Protein AF-A0A6S6U0V6-F1 (afdb_monomer_lite)

Secondary structure (DSSP, 8-state):
-------------S-----S----TT----EEE--S---TT-EEEPPHHHHIIIIIIS---TT-EEEEE-SSS-EEEEEEEEE-SS-EEEEEEEEE------S-----------HHHHHHHHHHHHH-

Foldseek 3Di:
DDDDDDDDDDDDDPDDDPDDDDDDDDDDAAEDEDQDDDDAQDKDKDPPVRLCCQCVPVNDDFQGWHWYDNPPAWIFIWTWHDDDPRITMIHTHDTGRDDPDDPDDDDDDDDDDDPVVVVVVVVVVVVD

Structure (mmCIF, N/CA/C/O backbone):
data_AF-A0A6S6U0V6-F1
#
_entry.id   AF-A0A6S6U0V6-F1
#
loop_
_atom_site.group_PDB
_atom_site.id
_atom_site.type_symbol
_atom_site.label_atom_id
_atom_site.label_alt_id
_atom_site.label_comp_id
_atom_site.label_asym_id
_atom_site.label_entity_id
_atom_site.label_seq_id
_atom_site.pdbx_PDB_ins_code
_atom_site.Cartn_x
_atom_site.Cartn_y
_atom_site.Cartn_z
_atom_site.occupancy
_atom_site.B_iso_or_equiv
_atom_site.auth_seq_id
_atom_site.auth_comp_id
_atom_site.auth_asym_id
_atom_site.auth_atom_id
_atom_site.pdbx_PDB_model_num
ATOM 1 N N . MET A 1 1 ? -10.621 -37.163 -8.211 1.00 34.34 1 MET A N 1
ATOM 2 C CA . MET A 1 1 ? -10.630 -36.562 -9.563 1.00 34.34 1 MET A CA 1
ATOM 3 C C . MET A 1 1 ? -11.735 -35.518 -9.583 1.00 34.34 1 MET A C 1
ATOM 5 O O . MET A 1 1 ? -12.793 -35.793 -9.034 1.00 34.34 1 MET A O 1
ATOM 9 N N . LEU A 1 2 ? -11.398 -34.311 -10.035 1.00 35.69 2 LEU A N 1
ATOM 10 C CA . LEU A 1 2 ? -11.918 -33.009 -9.602 1.00 35.69 2 LEU A CA 1
ATOM 11 C C . LEU A 1 2 ? -13.430 -32.887 -9.351 1.00 35.69 2 LEU A C 1
ATOM 13 O O . LEU A 1 2 ? -14.273 -33.336 -10.125 1.00 35.69 2 LEU A O 1
ATOM 17 N N . CYS A 1 3 ? -13.719 -32.216 -8.236 1.00 25.80 3 CYS A N 1
ATOM 18 C CA . CYS A 1 3 ? -15.042 -31.906 -7.733 1.00 25.80 3 CYS A CA 1
ATOM 19 C C . CYS A 1 3 ? -15.794 -30.932 -8.654 1.00 25.80 3 CYS A C 1
ATOM 21 O O . CYS A 1 3 ? -15.224 -30.039 -9.274 1.00 25.80 3 CYS A O 1
ATOM 23 N N . LYS A 1 4 ? -17.102 -31.167 -8.698 1.00 30.78 4 LYS A N 1
ATOM 24 C CA . LYS A 1 4 ? -18.164 -30.527 -9.471 1.00 30.78 4 LYS A CA 1
ATOM 25 C C . LYS A 1 4 ? -18.341 -29.024 -9.195 1.00 30.78 4 LYS A C 1
ATOM 27 O O . LYS A 1 4 ? -18.056 -28.554 -8.102 1.00 30.78 4 LYS A O 1
ATOM 32 N N . LYS A 1 5 ? -19.085 -28.404 -10.127 1.00 30.91 5 LYS A N 1
ATOM 33 C CA . LYS A 1 5 ? -19.944 -27.204 -9.997 1.00 30.91 5 LYS A CA 1
ATOM 34 C C . LYS A 1 5 ? -19.242 -25.844 -10.045 1.00 30.91 5 LYS A C 1
ATOM 36 O O . LYS A 1 5 ? -18.952 -25.241 -9.023 1.00 30.91 5 LYS A O 1
ATOM 41 N N . VAL A 1 6 ? -19.174 -25.293 -11.256 1.00 36.88 6 VAL A N 1
ATOM 42 C CA . VAL A 1 6 ? -19.206 -23.843 -11.484 1.00 36.88 6 VAL A CA 1
ATOM 43 C C . VAL A 1 6 ? -20.541 -23.535 -12.153 1.00 36.88 6 VAL A C 1
ATOM 45 O O . VAL A 1 6 ? -20.685 -23.661 -13.363 1.00 36.88 6 VAL A O 1
ATOM 48 N N . LEU A 1 7 ? -21.554 -23.243 -11.341 1.00 33.34 7 LEU A N 1
ATOM 49 C CA . LEU A 1 7 ? -22.776 -22.567 -11.769 1.00 33.34 7 LEU A CA 1
ATOM 50 C C . LEU A 1 7 ? -23.501 -22.034 -10.534 1.00 33.34 7 LEU A C 1
ATOM 52 O O . LEU A 1 7 ? -23.732 -22.777 -9.580 1.00 33.34 7 LEU A O 1
ATOM 56 N N . ASN A 1 8 ? -23.925 -20.781 -10.675 1.00 25.52 8 ASN A N 1
ATOM 57 C CA . ASN A 1 8 ? -24.887 -20.016 -9.890 1.00 25.52 8 ASN A CA 1
ATOM 58 C C . ASN A 1 8 ? -24.411 -19.143 -8.718 1.00 25.52 8 ASN A C 1
ATOM 60 O O . ASN A 1 8 ? -24.011 -19.630 -7.669 1.00 25.52 8 ASN A O 1
ATOM 64 N N . LEU A 1 9 ? -24.685 -17.847 -8.940 1.00 30.92 9 LEU A N 1
ATOM 65 C CA . LEU A 1 9 ? -25.315 -16.890 -8.027 1.00 30.92 9 LEU A CA 1
ATOM 66 C C . LEU A 1 9 ? -24.524 -16.561 -6.758 1.00 30.92 9 LEU A C 1
ATOM 68 O O . LEU A 1 9 ? -24.464 -17.350 -5.827 1.00 30.92 9 LEU A O 1
ATOM 72 N N . HIS A 1 10 ? -24.031 -15.328 -6.663 1.00 30.45 10 HIS A N 1
ATOM 73 C CA . HIS A 1 10 ? -24.704 -14.328 -5.834 1.00 30.45 10 HIS A CA 1
ATOM 74 C C . HIS A 1 10 ? -23.980 -12.985 -5.930 1.00 30.45 10 HIS A C 1
ATOM 76 O O . HIS A 1 10 ? -22.854 -12.804 -5.476 1.00 30.45 10 HIS A O 1
ATOM 82 N N . SER A 1 11 ? -24.697 -12.020 -6.489 1.00 35.59 11 SER A N 1
ATOM 83 C CA . SER A 1 11 ? -24.652 -10.644 -6.035 1.00 35.59 11 SER A CA 1
ATOM 84 C C . SER A 1 11 ? -24.564 -10.570 -4.502 1.00 35.59 11 SER A C 1
ATOM 86 O O . SER A 1 11 ? -25.331 -11.227 -3.801 1.00 35.59 11 SER A O 1
ATOM 88 N N . ASN A 1 12 ? -23.699 -9.664 -4.038 1.00 39.34 12 ASN A N 1
ATOM 89 C CA . ASN A 1 12 ? -23.827 -8.913 -2.790 1.00 39.34 12 ASN A CA 1
ATOM 90 C C . ASN A 1 12 ? -23.465 -9.622 -1.464 1.00 39.34 12 ASN A C 1
ATOM 92 O O . ASN A 1 12 ? -24.232 -10.430 -0.950 1.00 39.34 12 ASN A O 1
ATOM 96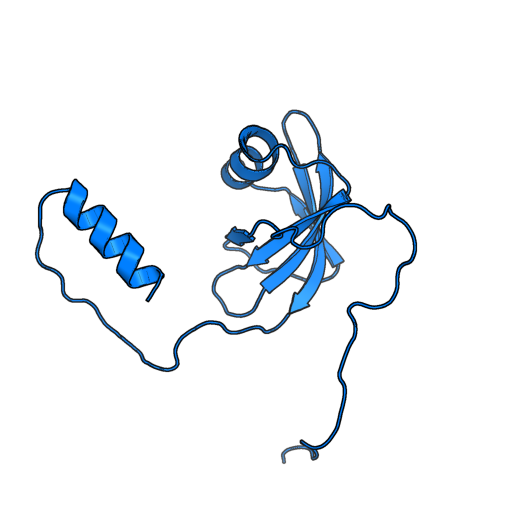 N N . LYS A 1 13 ? -22.352 -9.189 -0.846 1.00 35.25 13 LYS A N 1
ATOM 97 C CA . LYS A 1 13 ? -22.126 -9.238 0.616 1.00 35.25 13 LYS A CA 1
ATOM 98 C C . LYS A 1 13 ? -21.355 -8.013 1.139 1.00 35.25 13 LYS A C 1
ATOM 100 O O . LYS A 1 13 ? -20.498 -8.140 2.003 1.00 35.25 13 LYS A O 1
ATOM 105 N N . TYR A 1 14 ? -21.692 -6.816 0.647 1.00 41.72 14 TYR A N 1
ATOM 106 C CA . TYR A 1 14 ? -21.373 -5.554 1.346 1.00 41.72 14 TYR A CA 1
ATOM 107 C C . TYR A 1 14 ? -22.596 -5.024 2.117 1.00 41.72 14 TYR A C 1
ATOM 109 O O . TYR A 1 14 ? -22.800 -3.829 2.293 1.00 41.72 14 TYR A O 1
ATOM 117 N N . THR A 1 15 ? -23.462 -5.942 2.540 1.00 38.00 15 THR A N 1
ATOM 118 C CA . THR A 1 15 ? -24.633 -5.685 3.379 1.00 38.00 15 THR A CA 1
ATOM 119 C C . THR A 1 15 ? -24.587 -6.704 4.500 1.00 38.00 15 THR A C 1
ATOM 121 O O . THR A 1 15 ? -24.983 -7.847 4.309 1.00 38.00 15 THR A O 1
ATOM 124 N N . ASP A 1 16 ? -23.971 -6.327 5.617 1.00 36.34 16 ASP A N 1
ATOM 125 C CA . ASP A 1 16 ? -24.694 -6.172 6.882 1.00 36.34 16 ASP A CA 1
ATOM 126 C C . ASP A 1 16 ? -23.730 -5.698 7.984 1.00 36.34 16 ASP A C 1
ATOM 128 O O . ASP A 1 16 ? -22.872 -6.452 8.445 1.00 36.34 16 ASP A O 1
ATOM 132 N N . LYS A 1 17 ? -23.847 -4.418 8.355 1.00 40.00 17 LYS A N 1
ATOM 133 C CA . LYS A 1 17 ? -23.561 -3.872 9.692 1.00 40.00 17 LYS A CA 1
ATOM 134 C C . LYS A 1 17 ? -24.008 -2.415 9.718 1.00 40.00 17 LYS A C 1
ATOM 136 O O . LYS A 1 17 ? -23.254 -1.469 9.514 1.00 40.00 17 LYS A O 1
ATOM 141 N N . SER A 1 18 ? -25.302 -2.260 9.953 1.00 38.09 18 SER A N 1
ATOM 142 C CA . SER A 1 18 ? -25.921 -1.045 10.457 1.00 38.09 18 SER A CA 1
ATOM 143 C C . SER A 1 18 ? -25.266 -0.627 11.779 1.00 38.09 18 SER A C 1
ATOM 145 O O . SER A 1 18 ? -25.646 -1.145 12.820 1.00 38.09 18 SER A O 1
ATOM 147 N N . PHE A 1 19 ? -24.263 0.250 11.730 1.00 39.97 19 PHE A N 1
ATOM 148 C CA . PHE A 1 19 ? -23.952 1.297 12.716 1.00 39.97 19 PHE A CA 1
ATOM 149 C C . PHE A 1 19 ? -22.689 2.022 12.235 1.00 39.97 19 PHE A C 1
ATOM 151 O O . PHE A 1 19 ? -21.602 1.476 12.368 1.00 39.97 19 PHE A O 1
ATOM 158 N N . MET A 1 20 ? -22.856 3.213 11.648 1.00 37.56 20 MET A N 1
ATOM 159 C CA . MET A 1 20 ? -21.921 4.356 11.601 1.00 37.56 20 MET A CA 1
ATOM 160 C C . MET A 1 20 ? -22.295 5.231 10.396 1.00 37.56 20 MET A C 1
ATOM 162 O O . MET A 1 20 ? -21.917 4.967 9.264 1.00 37.56 20 MET A O 1
ATOM 166 N N . THR A 1 21 ? -23.126 6.227 10.703 1.00 36.03 21 THR A N 1
ATOM 167 C CA . THR A 1 21 ? -23.287 7.544 10.064 1.00 36.03 21 THR A CA 1
ATOM 168 C C . THR A 1 21 ? -23.221 7.649 8.538 1.00 36.03 21 THR A C 1
ATOM 170 O O . THR A 1 21 ? -22.184 7.499 7.901 1.00 36.03 21 THR A O 1
ATOM 173 N N . CYS A 1 22 ? -24.360 8.046 7.977 1.00 30.38 22 CYS A N 1
ATOM 174 C CA . CYS A 1 22 ? -24.514 8.563 6.629 1.00 30.38 22 CYS A CA 1
ATOM 175 C C . CYS A 1 22 ? -23.657 9.827 6.438 1.00 30.38 22 CYS A C 1
ATOM 177 O O . CYS A 1 22 ? -24.095 10.900 6.826 1.00 30.38 22 CYS A O 1
ATOM 179 N N . ASP A 1 23 ? -22.463 9.695 5.862 1.00 43.09 23 ASP A N 1
ATOM 180 C CA . ASP A 1 23 ? -21.770 10.749 5.109 1.00 43.09 23 ASP A CA 1
ATOM 181 C C . ASP A 1 23 ? -20.647 10.117 4.258 1.00 43.09 23 ASP A C 1
ATOM 183 O O . ASP A 1 23 ? -19.789 9.407 4.777 1.00 43.09 23 ASP A O 1
ATOM 187 N N . ASN A 1 24 ? -20.645 10.420 2.952 1.00 37.81 24 ASN A N 1
ATOM 188 C CA . ASN A 1 24 ? -19.664 10.070 1.901 1.00 37.81 24 ASN A CA 1
ATOM 189 C C . ASN A 1 24 ? -19.830 8.744 1.129 1.00 37.81 24 ASN A C 1
ATOM 191 O O . ASN A 1 24 ? -19.129 7.754 1.347 1.00 37.81 24 ASN A O 1
ATOM 195 N N . LEU A 1 25 ? -20.633 8.795 0.057 1.00 42.31 25 LEU A N 1
ATOM 196 C CA . LEU A 1 25 ? -20.351 8.012 -1.151 1.00 42.31 25 LEU A CA 1
ATOM 197 C C . LEU A 1 25 ? -18.916 8.332 -1.633 1.00 42.31 25 LEU A C 1
ATOM 199 O O . LEU A 1 25 ? -18.563 9.500 -1.762 1.00 42.31 25 LEU A O 1
ATOM 203 N N . THR A 1 26 ? -18.129 7.293 -1.946 1.00 44.53 26 THR A N 1
ATOM 204 C CA . THR A 1 26 ? -16.726 7.287 -2.446 1.00 44.53 26 THR A CA 1
ATOM 205 C C . THR A 1 26 ? -15.576 7.465 -1.437 1.00 44.53 26 THR A C 1
ATOM 207 O O . THR A 1 26 ? -14.579 8.118 -1.734 1.00 44.53 26 THR A O 1
ATOM 210 N N . MET A 1 27 ? -15.607 6.797 -0.276 1.00 51.69 27 MET A N 1
ATOM 211 C CA . MET A 1 27 ? -14.359 6.592 0.481 1.00 51.69 27 MET A CA 1
ATOM 212 C C . MET A 1 27 ? -13.457 5.556 -0.212 1.00 51.69 27 MET A C 1
ATOM 214 O O . MET A 1 27 ? -13.723 4.355 -0.198 1.00 51.69 27 MET A O 1
ATOM 218 N N . ARG A 1 28 ? -12.371 6.030 -0.832 1.00 79.56 28 ARG A N 1
ATOM 219 C CA . ARG A 1 28 ? -11.281 5.185 -1.338 1.00 79.56 28 ARG A CA 1
ATOM 220 C C . ARG A 1 28 ? -10.480 4.656 -0.149 1.00 79.56 28 ARG A C 1
ATOM 222 O O . ARG A 1 28 ? -9.737 5.412 0.470 1.00 79.56 28 ARG A O 1
ATOM 229 N N . ILE A 1 29 ? -10.625 3.366 0.150 1.00 89.00 29 ILE A N 1
ATOM 230 C CA . ILE A 1 29 ? -9.868 2.701 1.217 1.00 89.00 29 ILE A CA 1
ATOM 231 C C . ILE A 1 29 ? -8.365 2.729 0.855 1.00 89.00 29 ILE A C 1
ATOM 233 O O . ILE A 1 29 ? -8.006 2.286 -0.245 1.00 89.00 29 ILE A O 1
ATOM 237 N N . PRO A 1 30 ? -7.479 3.259 1.723 1.00 90.94 30 PRO A N 1
ATOM 238 C CA . PRO A 1 30 ? -6.040 3.293 1.472 1.00 90.94 30 PRO A CA 1
ATOM 239 C C . PRO A 1 30 ? -5.446 1.888 1.334 1.00 90.94 30 PRO A C 1
ATOM 241 O O . PRO A 1 30 ? -5.843 0.964 2.043 1.00 90.94 30 PRO A O 1
ATOM 244 N N . ARG A 1 31 ? -4.479 1.732 0.424 1.00 91.12 31 ARG A N 1
ATOM 245 C CA . ARG A 1 31 ? -3.816 0.454 0.128 1.00 91.12 31 ARG A CA 1
ATOM 246 C C . ARG A 1 31 ? -2.353 0.522 0.544 1.00 91.12 31 ARG A C 1
ATOM 248 O O . ARG A 1 31 ? -1.660 1.460 0.156 1.00 91.12 31 ARG A O 1
ATOM 255 N N . PHE A 1 32 ? -1.880 -0.487 1.263 1.00 91.81 32 PHE A N 1
ATOM 256 C CA . PHE A 1 32 ? -0.501 -0.582 1.728 1.00 91.81 32 PHE A CA 1
ATOM 257 C C . PHE A 1 32 ? 0.122 -1.912 1.322 1.00 91.81 32 PHE A C 1
ATOM 259 O O . PHE A 1 32 ? -0.488 -2.971 1.460 1.00 91.81 32 PHE A O 1
ATOM 266 N N . TYR A 1 33 ? 1.360 -1.840 0.847 1.00 89.88 33 TYR A N 1
ATOM 267 C CA . TYR A 1 33 ? 2.169 -3.014 0.563 1.00 89.88 33 TYR A CA 1
ATOM 268 C C . TYR A 1 33 ? 2.889 -3.479 1.830 1.00 89.88 33 TYR A C 1
ATOM 270 O O . TYR A 1 33 ? 3.493 -2.662 2.529 1.00 89.88 33 TYR A O 1
ATOM 278 N N . LEU A 1 34 ? 2.849 -4.780 2.111 1.00 89.88 34 LEU A N 1
ATOM 279 C CA . LEU A 1 34 ? 3.535 -5.392 3.241 1.00 89.88 34 LEU A CA 1
ATOM 280 C C . LEU A 1 34 ? 4.044 -6.785 2.865 1.00 89.88 34 LEU A C 1
ATOM 282 O O . LEU A 1 34 ? 3.263 -7.720 2.722 1.00 89.88 34 LEU A O 1
ATOM 286 N N . ALA A 1 35 ? 5.364 -6.916 2.728 1.00 86.81 35 ALA A N 1
ATOM 287 C CA . ALA A 1 35 ? 6.044 -8.138 2.295 1.00 86.81 35 ALA A CA 1
ATOM 288 C C . ALA A 1 35 ? 6.125 -9.200 3.411 1.00 86.81 35 ALA A C 1
ATOM 290 O O . ALA A 1 35 ? 7.210 -9.566 3.860 1.00 86.81 35 ALA A O 1
ATOM 291 N N . GLN A 1 36 ? 4.976 -9.657 3.907 1.00 84.69 36 GLN A N 1
ATOM 292 C CA . GLN A 1 36 ? 4.884 -10.732 4.893 1.00 84.69 36 GLN A CA 1
ATOM 293 C C . GLN A 1 36 ? 3.615 -11.568 4.672 1.00 84.69 36 GLN A C 1
ATOM 295 O O . GLN A 1 36 ? 2.650 -11.056 4.100 1.00 84.69 36 GLN A O 1
ATOM 300 N N . PRO A 1 37 ? 3.571 -12.824 5.150 1.00 83.25 37 PRO A N 1
ATOM 301 C CA . PRO A 1 37 ? 2.360 -13.634 5.089 1.00 83.25 37 PRO A CA 1
ATOM 302 C C . PRO A 1 37 ? 1.201 -12.958 5.831 1.00 83.25 37 PRO A C 1
ATOM 304 O O . PRO A 1 37 ? 1.353 -12.545 6.983 1.00 83.25 37 PRO A O 1
ATOM 307 N N . LEU A 1 38 ? 0.048 -12.854 5.170 1.00 84.75 38 LEU A N 1
ATOM 308 C CA . LEU A 1 38 ? -1.163 -12.253 5.723 1.00 84.75 38 LEU A CA 1
ATOM 309 C C . LEU A 1 38 ? -2.174 -13.359 6.031 1.00 84.75 38 LEU A C 1
ATOM 311 O O . LEU A 1 38 ? -2.622 -14.064 5.129 1.00 84.75 38 LEU A O 1
ATOM 315 N N . LEU A 1 39 ? -2.542 -13.513 7.303 1.00 85.12 39 LEU A N 1
ATOM 316 C CA . LEU A 1 39 ? -3.542 -14.490 7.737 1.00 85.12 39 LEU A CA 1
ATOM 317 C C . LEU A 1 39 ? -4.791 -13.788 8.271 1.00 85.12 39 LEU A C 1
ATOM 319 O O . LEU A 1 39 ? -4.710 -12.813 9.015 1.00 85.12 39 LEU A O 1
ATOM 323 N N . VAL A 1 40 ? -5.970 -14.303 7.921 1.00 87.44 40 VAL A N 1
ATOM 324 C CA . VAL A 1 40 ? -7.241 -13.784 8.449 1.00 87.44 40 VAL A CA 1
ATOM 325 C C . VAL A 1 40 ? -7.298 -13.989 9.966 1.00 87.44 40 VAL A C 1
ATOM 327 O O . VAL A 1 40 ? -6.894 -15.039 10.464 1.00 87.44 40 VAL A O 1
ATOM 330 N N . ASN A 1 41 ? -7.818 -12.997 10.696 1.00 87.50 41 ASN A N 1
ATOM 331 C CA . ASN A 1 41 ? -7.832 -12.908 12.164 1.00 87.50 41 ASN A CA 1
ATOM 332 C C . ASN A 1 41 ? -6.458 -12.707 12.823 1.00 87.50 41 ASN A C 1
ATOM 334 O O . ASN A 1 41 ? -6.331 -12.845 14.039 1.00 87.50 41 ASN A O 1
ATOM 338 N N . GLN A 1 42 ? -5.427 -12.364 12.053 1.00 90.12 42 GLN A N 1
ATOM 339 C CA . GLN A 1 42 ? -4.135 -11.969 12.602 1.00 90.12 42 GLN A CA 1
ATOM 340 C C . GLN A 1 42 ? -4.116 -10.470 12.921 1.00 90.12 42 GLN A C 1
ATOM 342 O O . GLN A 1 42 ? -4.596 -9.649 12.136 1.00 90.12 42 GLN A O 1
ATOM 347 N N . THR A 1 43 ? -3.499 -10.107 14.046 1.00 90.44 43 THR A N 1
ATOM 348 C CA . THR A 1 43 ? -3.107 -8.723 14.341 1.00 90.44 43 THR A CA 1
ATOM 349 C C . THR A 1 43 ? -1.643 -8.521 13.969 1.00 90.44 43 THR A C 1
ATOM 351 O O . THR A 1 43 ? -0.782 -9.323 14.330 1.00 90.44 43 THR A O 1
ATOM 354 N N . LEU A 1 44 ? -1.365 -7.444 13.244 1.00 90.75 44 LEU A N 1
ATOM 355 C CA . LEU A 1 44 ? -0.047 -7.096 12.731 1.00 90.75 44 LEU A CA 1
ATOM 356 C C . LEU A 1 44 ? 0.345 -5.707 13.222 1.00 90.75 44 LEU A C 1
ATOM 358 O O . LEU A 1 44 ? -0.420 -4.757 13.057 1.00 90.75 44 LEU A O 1
ATOM 362 N N . GLU A 1 45 ? 1.546 -5.574 13.781 1.00 91.94 45 GLU A N 1
ATOM 363 C CA . GLU A 1 45 ? 2.139 -4.258 14.031 1.00 91.94 45 GLU A CA 1
ATOM 364 C C . GLU A 1 45 ? 2.595 -3.659 12.693 1.00 91.94 45 GLU A C 1
ATOM 366 O O . GLU A 1 45 ? 3.283 -4.316 11.908 1.00 91.94 45 GLU A O 1
ATOM 371 N N . LEU A 1 46 ? 2.202 -2.414 12.414 1.00 90.06 46 LEU A N 1
ATOM 372 C CA . LEU A 1 46 ? 2.613 -1.714 11.202 1.00 90.06 46 LEU A CA 1
ATOM 373 C C . LEU A 1 46 ? 4.110 -1.375 11.279 1.00 90.06 46 LEU A C 1
ATOM 375 O O . LEU A 1 46 ? 4.525 -0.690 12.220 1.00 90.06 46 LEU A O 1
ATOM 379 N N . PRO A 1 47 ? 4.926 -1.768 10.281 1.00 91.25 47 PRO A N 1
ATOM 380 C CA . PRO A 1 47 ? 6.311 -1.325 10.195 1.00 91.25 47 PRO A CA 1
ATOM 381 C C . PRO A 1 47 ? 6.409 0.199 10.121 1.00 91.25 47 PRO A C 1
ATOM 383 O O . PRO A 1 47 ? 5.477 0.873 9.680 1.00 91.25 47 PRO A O 1
ATOM 386 N N . THR A 1 48 ? 7.574 0.743 10.471 1.00 88.75 48 THR A N 1
ATOM 387 C CA . THR A 1 48 ? 7.824 2.192 10.544 1.00 88.75 48 THR A CA 1
ATOM 388 C C . THR A 1 48 ? 7.350 2.963 9.307 1.00 88.75 48 THR A C 1
ATOM 390 O O . THR A 1 48 ? 6.739 4.020 9.447 1.00 88.75 48 THR A O 1
ATOM 393 N N . GLU A 1 49 ? 7.588 2.439 8.103 1.00 87.88 49 GLU A N 1
ATOM 394 C CA . GLU A 1 49 ? 7.188 3.105 6.856 1.00 87.88 49 GLU A CA 1
ATOM 395 C C . GLU A 1 49 ? 5.662 3.144 6.675 1.00 87.88 49 GLU A C 1
ATOM 397 O O . GLU A 1 49 ? 5.102 4.197 6.358 1.00 87.88 49 GLU A O 1
ATOM 402 N N . LEU A 1 50 ? 4.961 2.041 6.969 1.00 89.44 50 LEU A N 1
ATOM 403 C CA . LEU A 1 50 ? 3.495 2.001 6.928 1.00 89.44 50 LEU A CA 1
ATOM 404 C C . LEU A 1 50 ? 2.893 2.884 8.022 1.00 89.44 50 LEU A C 1
ATOM 406 O O . LEU A 1 50 ? 1.927 3.595 7.763 1.00 89.44 50 LEU A O 1
ATOM 410 N N . PHE A 1 51 ? 3.482 2.895 9.220 1.00 90.31 51 PHE A N 1
ATOM 411 C CA . PHE A 1 51 ? 3.052 3.764 10.314 1.00 90.31 51 PHE A CA 1
ATOM 412 C C . PHE A 1 51 ? 3.132 5.246 9.923 1.00 90.31 51 PHE A C 1
A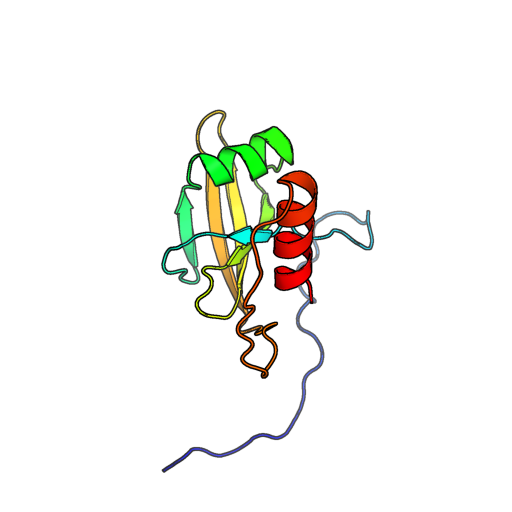TOM 414 O O . PHE A 1 51 ? 2.175 5.993 10.131 1.00 90.31 51 PHE A O 1
ATOM 421 N N . ARG A 1 52 ? 4.245 5.683 9.319 1.00 89.88 52 ARG A N 1
ATOM 422 C CA . ARG A 1 52 ? 4.395 7.064 8.834 1.00 89.88 52 ARG A CA 1
ATOM 423 C C . ARG A 1 52 ? 3.321 7.404 7.802 1.00 89.88 52 ARG A C 1
ATOM 425 O O . ARG A 1 52 ? 2.646 8.422 7.941 1.00 89.88 52 ARG A O 1
ATOM 432 N N . HIS A 1 53 ? 3.125 6.547 6.803 1.00 88.88 53 HIS A N 1
ATOM 433 C CA . HIS A 1 53 ? 2.164 6.819 5.737 1.00 88.88 53 HIS A CA 1
ATOM 434 C C . HIS A 1 53 ? 0.708 6.794 6.245 1.00 88.88 53 HIS A C 1
ATOM 436 O O . HIS A 1 53 ? -0.044 7.734 5.996 1.00 88.88 53 HIS A O 1
ATOM 442 N N . ALA A 1 54 ? 0.313 5.785 7.022 1.00 87.38 54 ALA A N 1
ATOM 443 C CA . ALA A 1 54 ? -1.053 5.652 7.529 1.00 87.38 54 ALA A CA 1
ATOM 444 C C . ALA A 1 54 ? -1.396 6.696 8.608 1.00 87.38 54 ALA A C 1
ATOM 446 O O . ALA A 1 54 ? -2.437 7.345 8.540 1.00 87.38 54 ALA A O 1
ATOM 447 N N . ILE A 1 55 ? -0.519 6.901 9.597 1.00 90.94 55 ILE A N 1
ATOM 448 C CA . ILE A 1 55 ? -0.839 7.701 10.791 1.00 90.94 55 ILE A CA 1
ATOM 449 C C . ILE A 1 55 ? -0.369 9.151 10.665 1.00 90.94 55 ILE A C 1
ATOM 451 O O . ILE A 1 55 ? -1.079 10.065 11.077 1.00 90.94 55 ILE A O 1
ATOM 455 N N . GLN A 1 56 ? 0.818 9.407 10.111 1.00 87.06 56 GLN A N 1
ATOM 456 C CA . GLN A 1 56 ? 1.357 10.775 10.059 1.00 87.06 56 GLN A CA 1
ATOM 457 C C . GLN A 1 56 ? 0.897 11.529 8.809 1.00 87.06 56 GLN A C 1
ATOM 459 O O . GLN A 1 56 ? 0.560 12.711 8.898 1.00 87.06 56 GLN A O 1
ATOM 464 N N . VAL A 1 57 ? 0.857 10.848 7.660 1.00 88.62 57 VAL A N 1
ATOM 465 C CA . VAL A 1 57 ? 0.462 11.449 6.378 1.00 88.62 57 VAL A CA 1
ATOM 466 C C . VAL A 1 57 ? -1.054 11.394 6.194 1.00 88.62 57 VAL A C 1
ATOM 468 O O . VAL A 1 57 ? -1.687 12.441 6.080 1.00 88.62 57 VAL A O 1
ATOM 471 N N . LEU A 1 58 ? -1.646 10.196 6.218 1.00 87.94 58 LEU A N 1
ATOM 472 C CA . LEU A 1 58 ? -3.084 10.005 5.989 1.00 87.94 58 LEU A CA 1
ATOM 473 C C . LEU A 1 58 ? -3.944 10.256 7.237 1.00 87.94 58 LEU A C 1
ATOM 475 O O . LEU A 1 58 ? -5.152 10.433 7.110 1.00 87.94 58 LEU A O 1
ATOM 479 N N . ARG A 1 59 ? -3.325 10.343 8.425 1.00 88.69 59 ARG A N 1
ATOM 480 C CA . ARG A 1 59 ? -3.986 10.651 9.709 1.00 88.69 59 ARG A CA 1
ATOM 481 C C . ARG A 1 59 ? -5.123 9.691 10.063 1.00 88.69 59 ARG A C 1
ATOM 483 O O . ARG A 1 59 ? -6.111 10.105 10.672 1.00 88.69 59 ARG A O 1
ATOM 490 N N . MET A 1 60 ? -4.952 8.422 9.700 1.00 88.31 60 MET A N 1
ATOM 491 C CA . MET A 1 60 ? -5.899 7.361 10.023 1.00 88.31 60 MET A CA 1
ATOM 492 C C . MET A 1 60 ? -5.976 7.132 11.538 1.00 88.31 60 MET A C 1
ATOM 494 O O . MET A 1 60 ? -5.004 7.339 12.274 1.00 88.31 60 MET A O 1
ATOM 498 N N . LYS A 1 61 ? -7.144 6.707 12.006 1.00 88.44 61 LYS A N 1
ATOM 499 C CA . LYS A 1 61 ? -7.476 6.446 13.407 1.00 88.44 61 LYS A CA 1
ATOM 500 C C . LYS A 1 61 ? -7.786 4.967 13.621 1.00 88.44 61 LYS A C 1
ATOM 502 O O . LYS A 1 61 ? -7.994 4.213 12.677 1.00 88.44 61 LYS A O 1
ATOM 507 N N . ALA A 1 62 ? -7.826 4.556 14.886 1.00 90.25 62 ALA A N 1
ATOM 508 C CA . ALA A 1 62 ? -8.382 3.256 15.239 1.00 90.25 62 ALA A CA 1
ATOM 509 C C . ALA A 1 62 ? -9.845 3.168 14.761 1.00 90.25 62 ALA A C 1
ATOM 511 O O . ALA A 1 62 ? -10.597 4.132 14.914 1.00 90.25 62 ALA A O 1
ATOM 512 N N . GLY A 1 63 ? -10.217 2.035 14.176 1.00 88.00 63 GLY A N 1
ATOM 513 C CA . GLY A 1 63 ? -11.488 1.803 13.494 1.00 88.00 63 GLY A CA 1
ATOM 514 C C . GLY A 1 63 ? -11.460 2.083 11.988 1.00 88.00 63 GLY A C 1
ATOM 515 O O . GLY A 1 63 ? -12.379 1.668 11.284 1.00 88.00 63 GLY A O 1
ATOM 516 N N . ASP A 1 64 ? -10.427 2.756 11.464 1.00 88.56 64 ASP A N 1
ATOM 517 C CA . ASP A 1 64 ? -10.377 3.059 10.033 1.00 88.56 64 ASP A CA 1
ATOM 518 C C . ASP A 1 64 ? -10.010 1.806 9.212 1.00 88.56 64 ASP A C 1
ATOM 520 O O . ASP A 1 64 ? -9.054 1.092 9.555 1.00 88.56 64 ASP A O 1
ATOM 524 N N . PRO A 1 65 ? -10.719 1.549 8.095 1.00 90.75 65 PRO A N 1
ATOM 525 C CA . PRO A 1 65 ? -10.409 0.438 7.209 1.00 90.75 65 PRO A CA 1
ATOM 526 C C . PRO A 1 65 ? -9.171 0.732 6.351 1.00 90.75 65 PRO A C 1
ATOM 528 O O . PRO A 1 65 ? -8.965 1.852 5.877 1.00 90.75 65 PRO A O 1
ATOM 531 N N . LEU A 1 66 ? -8.379 -0.305 6.078 1.00 92.00 66 LEU A N 1
ATOM 532 C CA . LEU A 1 66 ? -7.260 -0.294 5.136 1.00 92.00 66 LEU A CA 1
ATOM 533 C C . LEU A 1 66 ? -7.180 -1.612 4.364 1.00 92.00 66 LEU A C 1
ATOM 535 O O . LEU A 1 66 ? -7.626 -2.655 4.833 1.00 92.00 66 LEU A O 1
ATOM 539 N N . ILE A 1 67 ? -6.570 -1.568 3.184 1.00 91.81 67 ILE A N 1
ATOM 540 C CA . ILE A 1 67 ? -6.247 -2.760 2.398 1.00 91.81 67 ILE A CA 1
ATOM 541 C C . ILE A 1 67 ? -4.747 -3.030 2.511 1.00 91.81 67 ILE A C 1
ATOM 543 O O . ILE A 1 67 ? -3.939 -2.134 2.264 1.00 91.81 67 ILE A O 1
ATOM 547 N N . ILE A 1 68 ? -4.372 -4.262 2.848 1.00 90.88 68 ILE A N 1
ATOM 548 C CA . ILE A 1 68 ? -2.979 -4.719 2.912 1.00 90.88 68 ILE A CA 1
ATOM 549 C C . ILE A 1 68 ? -2.774 -5.817 1.869 1.00 90.88 68 ILE A C 1
ATOM 551 O O . ILE A 1 68 ? -3.582 -6.733 1.778 1.00 90.88 68 ILE A O 1
ATOM 555 N N . PHE A 1 69 ? -1.699 -5.748 1.090 1.00 90.88 69 PHE A N 1
ATOM 556 C CA . PHE A 1 69 ? -1.350 -6.775 0.104 1.00 90.88 69 PHE A CA 1
ATOM 557 C C . PHE A 1 69 ? 0.150 -7.086 0.155 1.00 90.88 69 PHE A C 1
ATOM 559 O O . PHE A 1 69 ? 0.955 -6.214 0.488 1.00 90.88 69 PHE A O 1
ATOM 566 N N . ASN A 1 70 ? 0.524 -8.325 -0.169 1.00 87.69 70 ASN A N 1
ATOM 567 C CA . ASN A 1 70 ? 1.902 -8.825 -0.074 1.00 87.69 70 ASN A CA 1
ATOM 568 C C . ASN A 1 70 ? 2.577 -9.071 -1.436 1.00 87.69 70 ASN A C 1
ATOM 570 O O . ASN A 1 70 ? 3.751 -9.418 -1.468 1.00 87.69 70 ASN A O 1
ATOM 574 N N . GLY A 1 71 ? 1.863 -8.876 -2.549 1.00 83.38 71 GLY A N 1
ATOM 575 C CA . GLY A 1 71 ? 2.392 -9.103 -3.900 1.00 83.38 71 GLY A CA 1
ATOM 576 C C . GLY A 1 71 ? 2.419 -10.571 -4.345 1.00 83.38 71 GLY A C 1
ATOM 577 O O . GLY A 1 71 ? 2.861 -10.842 -5.453 1.00 83.38 71 GLY A O 1
ATOM 578 N N . GLU A 1 72 ? 1.922 -11.508 -3.529 1.00 81.00 72 GLU A N 1
ATOM 579 C CA . GLU A 1 72 ? 1.795 -12.936 -3.884 1.00 81.00 72 GLU A CA 1
ATOM 580 C C . GLU A 1 72 ? 0.408 -13.284 -4.461 1.00 81.00 72 GLU A C 1
ATOM 582 O O . GLU A 1 72 ? 0.084 -14.455 -4.652 1.00 81.00 72 GLU A O 1
ATOM 587 N N . GLY A 1 73 ? -0.410 -12.264 -4.733 1.00 78.38 73 GLY A N 1
ATOM 588 C CA . GLY A 1 73 ? -1.794 -12.395 -5.182 1.00 78.38 73 GLY A CA 1
ATOM 589 C C . GLY A 1 73 ? -2.807 -12.145 -4.061 1.00 78.38 73 GLY A C 1
ATOM 590 O O . GLY A 1 73 ? -2.587 -12.467 -2.892 1.00 78.38 73 GLY A O 1
ATOM 591 N N . GLY A 1 74 ? -3.939 -11.546 -4.430 1.00 84.56 74 GLY A N 1
ATOM 592 C CA . GLY A 1 74 ? -4.998 -11.178 -3.496 1.00 84.56 74 GLY A CA 1
ATOM 593 C C . GLY A 1 74 ? -4.665 -9.992 -2.587 1.00 84.56 74 GLY A C 1
ATOM 594 O O . GLY A 1 74 ? -3.614 -9.350 -2.661 1.00 84.56 74 GLY A O 1
ATOM 595 N N . GLU A 1 75 ? -5.624 -9.664 -1.732 1.00 91.00 75 GLU A N 1
ATOM 596 C CA . GLU A 1 75 ? -5.571 -8.520 -0.837 1.00 91.00 75 GLU A CA 1
ATOM 597 C C . GLU A 1 75 ? -6.387 -8.754 0.432 1.00 91.00 75 GLU A C 1
ATOM 599 O O . GLU A 1 75 ? -7.401 -9.443 0.432 1.00 91.00 75 GLU A O 1
ATOM 604 N N . CYS A 1 76 ? -5.951 -8.163 1.536 1.00 89.56 76 CYS A N 1
ATOM 605 C CA . CYS A 1 76 ? -6.586 -8.296 2.836 1.00 89.56 76 CYS A CA 1
ATOM 606 C C . CYS A 1 76 ? -7.283 -7.000 3.233 1.00 89.56 76 CYS A C 1
ATOM 608 O O . CYS A 1 76 ? -6.639 -5.953 3.323 1.00 89.56 76 CYS A O 1
ATOM 610 N N . LEU A 1 77 ? -8.570 -7.082 3.565 1.00 91.31 77 LEU A N 1
ATOM 611 C CA . LEU A 1 77 ? -9.247 -6.027 4.307 1.00 91.31 77 LEU A CA 1
ATOM 612 C C . LEU A 1 77 ? -8.802 -6.105 5.768 1.00 91.31 77 LEU A C 1
ATOM 614 O O . LEU A 1 77 ? -8.953 -7.144 6.414 1.00 91.31 77 LEU A O 1
ATOM 618 N N . ALA A 1 78 ? -8.280 -5.003 6.287 1.00 92.81 78 ALA A N 1
ATOM 619 C CA . ALA A 1 78 ? -7.879 -4.862 7.672 1.00 92.81 78 ALA A CA 1
ATOM 620 C C . ALA A 1 78 ? -8.491 -3.602 8.292 1.00 92.81 78 ALA A C 1
ATOM 622 O O . ALA A 1 78 ? -8.929 -2.686 7.596 1.00 92.81 78 ALA A O 1
ATOM 623 N N . GLU A 1 79 ? -8.502 -3.564 9.616 1.00 92.56 79 GLU A N 1
ATOM 624 C CA . GLU A 1 79 ? -8.952 -2.424 10.412 1.00 92.56 79 GLU A CA 1
ATOM 625 C C . GLU A 1 79 ? -7.852 -2.040 11.399 1.00 92.56 79 GLU A C 1
ATOM 627 O O . GLU A 1 79 ? -7.249 -2.911 12.035 1.00 92.56 79 GLU A O 1
ATOM 632 N N . LEU A 1 80 ? -7.566 -0.743 11.523 1.00 92.44 80 LEU A N 1
ATOM 633 C CA . LEU A 1 80 ? -6.649 -0.245 12.548 1.00 92.44 80 LEU A CA 1
ATOM 634 C C . LEU A 1 80 ? -7.249 -0.492 13.934 1.00 92.44 80 LEU A C 1
ATOM 636 O O . LEU A 1 80 ? -8.303 0.042 14.251 1.00 92.44 80 LEU A O 1
ATOM 640 N N . SER A 1 81 ? -6.579 -1.266 14.782 1.00 87.06 81 SER A N 1
ATOM 641 C CA . SER A 1 81 ? -7.083 -1.602 16.119 1.00 87.06 81 SER A CA 1
ATOM 642 C C . SER A 1 81 ? -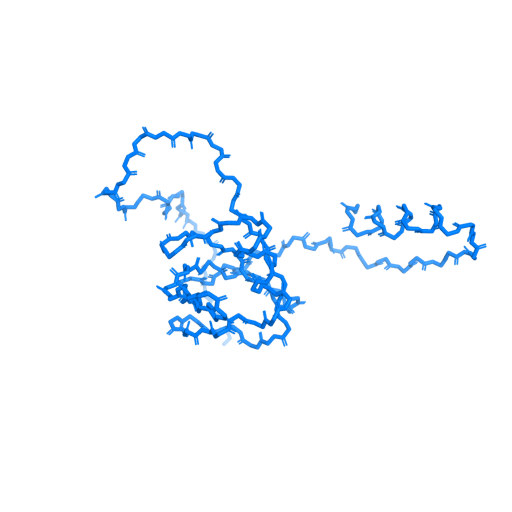6.471 -0.726 17.210 1.00 87.06 81 SER A C 1
ATOM 644 O O . SER A 1 81 ? -7.194 -0.096 17.978 1.00 87.06 81 SER A O 1
ATOM 646 N N . ASP A 1 82 ? -5.142 -0.649 17.266 1.00 86.81 82 ASP A N 1
ATOM 647 C CA . ASP A 1 82 ? -4.408 0.144 18.258 1.00 86.81 82 ASP A CA 1
ATOM 648 C C . ASP A 1 82 ? -3.594 1.217 17.538 1.00 86.81 82 ASP A C 1
ATOM 650 O O . ASP A 1 82 ? -2.779 0.893 16.677 1.00 86.81 82 ASP A O 1
ATOM 654 N N . VAL A 1 83 ? -3.821 2.493 17.855 1.00 87.94 83 VAL A N 1
ATOM 655 C CA . VAL A 1 83 ? -3.069 3.622 17.294 1.00 87.94 83 VAL A CA 1
ATOM 656 C C . VAL A 1 83 ? -2.524 4.463 18.438 1.00 87.94 83 VAL A C 1
ATOM 658 O O . VAL A 1 83 ? -3.244 5.207 19.103 1.00 87.94 83 VAL A O 1
ATOM 661 N N . SER A 1 84 ? -1.213 4.388 18.629 1.00 86.56 84 SER A N 1
ATOM 662 C CA . SER A 1 84 ? -0.468 5.212 19.575 1.00 86.56 84 SER A CA 1
ATOM 663 C C . SER A 1 84 ? 0.414 6.225 18.839 1.00 86.56 84 SER A C 1
ATOM 665 O O . SER A 1 84 ? 0.577 6.191 17.620 1.00 86.56 84 SER A O 1
ATOM 667 N N . LYS A 1 85 ? 1.074 7.119 19.586 1.00 81.81 85 LYS A N 1
ATOM 668 C CA . LYS A 1 85 ? 1.998 8.113 19.004 1.00 81.81 85 LYS A CA 1
ATOM 669 C C . LYS A 1 85 ? 3.217 7.500 18.295 1.00 81.81 85 LYS A C 1
ATOM 671 O O . LYS A 1 85 ? 3.900 8.221 17.573 1.00 81.81 85 LYS A O 1
ATOM 676 N N . ARG A 1 86 ? 3.544 6.225 18.545 1.00 85.38 86 ARG A N 1
ATOM 677 C CA . ARG A 1 86 ? 4.774 5.576 18.041 1.00 85.38 86 ARG A CA 1
ATOM 678 C C . ARG A 1 86 ? 4.564 4.216 17.381 1.00 85.38 86 ARG A C 1
ATOM 680 O O . ARG A 1 86 ? 5.475 3.745 16.714 1.00 85.38 86 ARG A O 1
ATOM 687 N N . LYS A 1 87 ? 3.418 3.580 17.606 1.00 89.19 87 LYS A N 1
ATOM 688 C CA . LYS A 1 87 ? 3.086 2.241 17.115 1.00 89.19 87 LYS A CA 1
ATOM 689 C C . LYS A 1 87 ? 1.633 2.217 16.682 1.00 89.19 87 LYS A C 1
ATOM 691 O O . LYS A 1 87 ? 0.806 2.861 17.330 1.00 89.19 87 LYS A O 1
ATOM 696 N N . ALA A 1 88 ? 1.338 1.457 15.640 1.00 91.31 88 ALA A N 1
ATOM 697 C CA . ALA A 1 88 ? -0.027 1.143 15.266 1.00 91.31 88 ALA A CA 1
ATOM 698 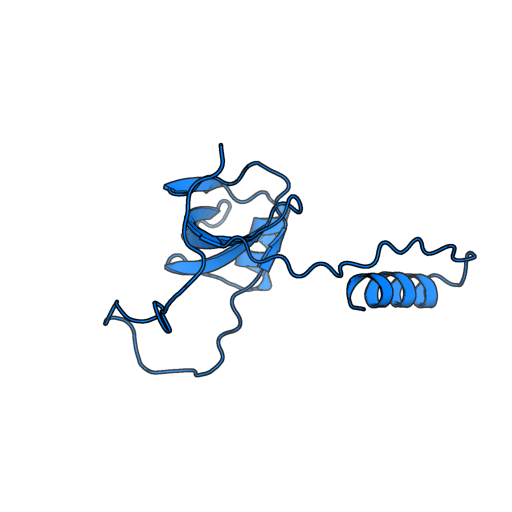C C . ALA A 1 88 ? -0.141 -0.333 14.890 1.00 91.31 88 ALA A C 1
ATOM 700 O O . ALA A 1 88 ? 0.814 -0.905 14.367 1.00 91.31 88 ALA A O 1
ATOM 701 N N . SER A 1 89 ? -1.301 -0.925 15.149 1.00 93.12 89 SER A N 1
ATOM 702 C CA . SER A 1 89 ? -1.615 -2.308 14.802 1.00 93.12 89 SER A CA 1
ATOM 703 C C . SER A 1 89 ? -2.858 -2.370 13.929 1.00 93.12 89 SER A C 1
ATOM 705 O O . SER A 1 89 ? -3.792 -1.589 14.114 1.00 93.12 89 SER A O 1
ATOM 707 N N . ALA A 1 90 ? -2.872 -3.311 12.993 1.00 93.38 90 ALA A N 1
ATOM 708 C CA . ALA A 1 90 ? -4.005 -3.597 12.127 1.00 93.38 90 ALA A CA 1
ATOM 709 C C . ALA A 1 90 ? -4.444 -5.053 12.304 1.00 93.38 90 ALA A C 1
ATOM 711 O O . ALA A 1 90 ? -3.609 -5.950 12.414 1.00 93.38 90 ALA A O 1
ATOM 712 N N . SER A 1 91 ? -5.752 -5.290 12.327 1.00 93.62 91 SER A N 1
ATOM 713 C CA . SER A 1 91 ? -6.335 -6.631 12.407 1.00 93.62 91 SER A CA 1
ATOM 714 C C . SER A 1 91 ? -6.898 -7.020 11.048 1.00 93.62 91 SER A C 1
ATOM 716 O O . SER A 1 91 ? -7.705 -6.280 10.489 1.00 93.62 91 SER A O 1
ATOM 718 N N . ILE A 1 92 ? -6.471 -8.161 10.506 1.00 92.69 92 ILE A N 1
ATOM 719 C CA . ILE A 1 92 ? -6.955 -8.660 9.215 1.00 92.69 92 ILE A CA 1
ATOM 720 C C . ILE A 1 92 ? -8.351 -9.257 9.401 1.00 92.69 92 ILE A C 1
ATOM 722 O O . ILE A 1 92 ? -8.521 -10.246 10.115 1.00 92.69 92 ILE A O 1
ATOM 726 N N . LEU A 1 93 ? -9.336 -8.680 8.717 1.00 90.75 93 LEU A N 1
ATOM 727 C CA . LEU A 1 93 ? -10.743 -9.069 8.792 1.00 90.75 93 LEU A CA 1
ATOM 728 C C . LEU A 1 93 ? -11.123 -10.100 7.728 1.00 90.75 93 LEU A C 1
ATOM 730 O O . LEU A 1 93 ? -11.844 -11.052 8.017 1.00 90.75 93 LEU A O 1
ATOM 734 N N . ALA A 1 94 ? -10.654 -9.913 6.495 1.00 87.75 94 ALA A N 1
ATOM 735 C CA . ALA A 1 94 ? -10.994 -10.779 5.371 1.00 87.75 94 ALA A CA 1
ATOM 736 C C . ALA A 1 94 ? -9.871 -10.798 4.332 1.00 87.75 94 ALA A C 1
ATOM 738 O O . ALA A 1 94 ? -9.179 -9.799 4.152 1.00 87.75 94 ALA A O 1
ATOM 739 N N . PHE A 1 95 ? -9.726 -11.927 3.640 1.00 88.56 95 PHE A N 1
ATOM 740 C CA . PHE A 1 95 ? -8.872 -12.067 2.464 1.00 88.56 95 PHE A CA 1
ATOM 741 C C . PHE A 1 95 ? -9.751 -12.127 1.218 1.00 88.56 95 PHE A C 1
ATOM 743 O O . PHE A 1 95 ? -10.722 -12.886 1.181 1.00 88.56 95 PHE A O 1
ATOM 750 N N . ASP A 1 96 ? -9.393 -11.341 0.215 1.00 85.00 96 ASP A N 1
ATOM 751 C CA . ASP A 1 96 ? -10.037 -11.296 -1.084 1.00 85.00 96 ASP A CA 1
ATOM 752 C C . ASP A 1 96 ? -9.027 -11.729 -2.160 1.00 85.00 96 ASP A C 1
ATOM 754 O O . ASP A 1 96 ? -8.015 -11.048 -2.354 1.00 85.00 96 ASP A O 1
ATOM 758 N N . PRO A 1 97 ? -9.247 -12.851 -2.869 1.00 80.69 97 PRO A N 1
ATOM 759 C CA . PRO A 1 97 ? -8.366 -13.314 -3.939 1.00 80.69 97 PRO A CA 1
ATOM 760 C C . PRO A 1 97 ? -8.561 -12.493 -5.229 1.00 80.69 97 PRO A C 1
ATOM 762 O O . PRO A 1 97 ? -8.725 -13.054 -6.312 1.00 80.69 97 PRO A O 1
ATOM 765 N N . ILE A 1 98 ? -8.583 -11.160 -5.133 1.00 76.81 98 ILE A N 1
ATOM 766 C CA . ILE A 1 98 ? -8.634 -10.291 -6.307 1.00 76.81 98 ILE A CA 1
ATOM 767 C C . ILE A 1 98 ? -7.245 -10.222 -6.929 1.00 76.81 98 ILE A C 1
ATOM 769 O O . ILE A 1 98 ? -6.312 -9.642 -6.373 1.00 76.81 98 ILE A O 1
ATOM 773 N N . GLU A 1 99 ? -7.147 -10.748 -8.141 1.00 73.06 99 GLU A N 1
ATOM 774 C CA . GLU A 1 99 ? -5.979 -10.619 -8.995 1.00 73.06 99 GLU A CA 1
ATOM 775 C C . GLU A 1 99 ? -6.234 -9.484 -9.995 1.00 73.06 99 GLU A C 1
ATOM 777 O O . GLU A 1 99 ? -7.155 -9.551 -10.810 1.00 73.06 99 GLU A O 1
ATOM 782 N N . ARG A 1 100 ? -5.471 -8.390 -9.875 1.00 74.62 100 ARG A N 1
ATOM 783 C CA . ARG A 1 100 ? -5.536 -7.244 -10.809 1.00 74.62 100 ARG A CA 1
ATOM 784 C C . ARG A 1 100 ? -4.423 -7.267 -11.851 1.00 74.62 100 ARG A C 1
ATOM 786 O O . ARG A 1 100 ? -4.294 -6.315 -12.613 1.00 74.62 100 ARG A O 1
ATOM 793 N N . GLU A 1 101 ? -3.637 -8.334 -11.864 1.00 76.44 101 GLU A N 1
ATOM 794 C CA . GLU A 1 101 ? -2.540 -8.506 -12.801 1.00 76.44 101 GLU A CA 1
ATOM 795 C C . GLU A 1 101 ? -3.067 -8.805 -14.205 1.00 76.44 101 GLU A C 1
ATOM 797 O O . GLU A 1 101 ? -4.051 -9.527 -14.399 1.00 76.44 101 GLU A O 1
ATOM 802 N N . SER A 1 102 ? -2.392 -8.246 -15.206 1.00 77.31 102 SER A N 1
ATOM 803 C CA . SER A 1 102 ? -2.644 -8.606 -16.595 1.00 77.31 102 SER A CA 1
ATOM 804 C C . SER A 1 102 ? -2.140 -10.024 -16.858 1.00 77.31 102 SER A C 1
ATOM 806 O O . SER A 1 102 ? -1.047 -10.399 -16.448 1.00 77.31 102 SER A O 1
ATOM 808 N N . SER A 1 103 ? -2.896 -10.810 -17.628 1.00 77.88 103 SER A N 1
ATOM 809 C CA . SER A 1 103 ? -2.440 -12.135 -18.091 1.00 77.88 103 SER A CA 1
ATOM 810 C C . SER A 1 103 ? -1.194 -12.082 -18.998 1.00 77.88 103 SER A C 1
ATOM 812 O O . SER A 1 103 ? -0.566 -13.111 -19.266 1.00 77.88 103 SER A O 1
ATOM 814 N N . LEU A 1 104 ? -0.832 -10.892 -19.490 1.00 80.94 104 LEU A N 1
ATOM 815 C CA . LEU A 1 104 ? 0.325 -10.675 -20.350 1.00 80.94 104 LEU A CA 1
ATOM 816 C C . LEU A 1 104 ? 1.601 -10.521 -19.522 1.00 80.94 104 LEU A C 1
ATOM 818 O O . LEU A 1 104 ? 1.734 -9.603 -18.722 1.00 80.94 104 LEU A O 1
ATOM 822 N N . HIS A 1 105 ? 2.582 -11.378 -19.796 1.00 81.75 105 HIS A N 1
ATOM 823 C CA . HIS A 1 105 ? 3.924 -11.244 -19.242 1.00 81.75 105 HIS A CA 1
ATOM 824 C C . HIS A 1 105 ? 4.742 -10.301 -20.128 1.00 81.75 105 HIS A C 1
ATOM 826 O O . HIS A 1 105 ? 5.063 -10.637 -21.270 1.00 81.75 105 HI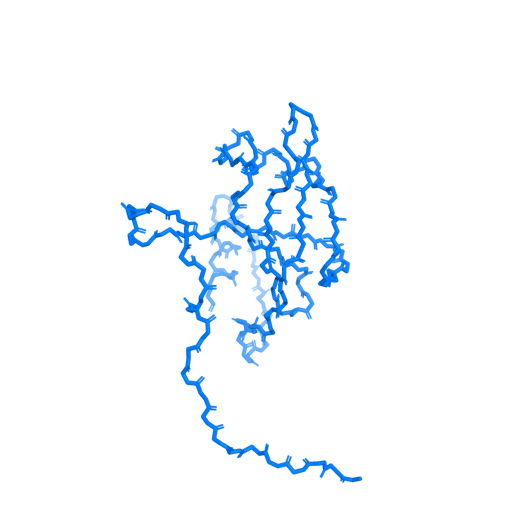S A O 1
ATOM 832 N N . LEU A 1 106 ? 5.075 -9.118 -19.610 1.00 85.94 106 LEU A N 1
ATOM 833 C CA . LEU A 1 106 ? 5.852 -8.103 -20.320 1.00 85.94 106 LEU A CA 1
ATOM 834 C C . LEU A 1 106 ? 7.208 -7.895 -19.642 1.00 85.94 106 LEU A C 1
ATOM 836 O O . LEU A 1 106 ? 7.312 -7.824 -18.422 1.00 85.94 106 LEU A O 1
ATOM 840 N N . THR A 1 107 ? 8.267 -7.775 -20.440 1.00 89.19 107 THR A N 1
ATOM 841 C CA . THR A 1 107 ? 9.596 -7.358 -19.972 1.00 89.19 107 THR A CA 1
ATOM 842 C C . THR A 1 107 ? 9.972 -6.069 -20.685 1.00 89.19 107 THR A C 1
ATOM 844 O O . THR A 1 107 ? 10.160 -6.059 -21.901 1.00 89.19 107 THR A O 1
ATOM 847 N N . LEU A 1 108 ? 10.070 -4.971 -19.936 1.00 88.06 108 LEU A N 1
ATOM 848 C CA . LEU A 1 108 ? 10.499 -3.684 -20.471 1.00 88.06 108 LEU A CA 1
ATOM 849 C C . LEU A 1 108 ? 12.029 -3.625 -20.532 1.00 88.06 108 LEU A C 1
ATOM 851 O O . LEU A 1 108 ? 12.700 -3.670 -19.504 1.00 88.06 108 LEU A O 1
ATOM 855 N N . VAL A 1 109 ? 12.580 -3.450 -21.733 1.00 90.00 109 VAL A N 1
ATOM 856 C CA . VAL A 1 109 ? 14.003 -3.138 -21.929 1.00 90.00 109 VAL A CA 1
ATOM 857 C C . VAL A 1 109 ? 14.124 -1.653 -22.268 1.00 90.00 109 VAL A C 1
ATOM 859 O O . VAL A 1 109 ? 13.905 -1.248 -23.406 1.00 90.00 109 VAL A O 1
ATOM 862 N N . GLN A 1 110 ? 14.444 -0.835 -21.263 1.00 87.56 110 GLN A N 1
ATOM 863 C CA . GLN A 1 110 ? 14.511 0.625 -21.371 1.00 87.56 110 GLN A CA 1
ATOM 864 C C . GLN A 1 110 ? 15.963 1.119 -21.296 1.00 87.56 110 GLN A C 1
ATOM 866 O O . GLN A 1 110 ? 16.704 0.770 -20.379 1.00 87.56 110 GLN A O 1
ATOM 871 N N . SER A 1 111 ? 16.377 1.968 -22.241 1.00 93.31 111 SER A N 1
ATOM 872 C CA . SER A 1 111 ? 17.677 2.653 -22.179 1.00 93.31 111 SER A CA 1
ATOM 873 C C . SER A 1 111 ? 17.697 3.731 -21.090 1.00 93.31 111 SER A C 1
ATOM 875 O O . SER A 1 111 ? 16.663 4.325 -20.778 1.00 93.31 111 SER A O 1
ATOM 877 N N . ILE A 1 112 ? 18.884 4.034 -20.551 1.00 92.38 112 ILE A N 1
ATOM 878 C CA . ILE A 1 112 ? 19.053 5.080 -19.534 1.00 92.38 112 ILE A CA 1
ATOM 879 C C . ILE A 1 112 ? 18.747 6.453 -20.144 1.00 92.38 112 ILE A C 1
ATOM 881 O O . ILE A 1 112 ? 19.338 6.856 -21.145 1.00 92.38 112 ILE A O 1
ATOM 885 N N . ILE A 1 113 ? 17.828 7.176 -19.508 1.00 94.50 113 ILE A N 1
ATOM 886 C CA . ILE A 1 113 ? 17.410 8.537 -19.858 1.00 94.50 113 ILE A CA 1
ATOM 887 C C . ILE A 1 113 ? 17.560 9.457 -18.639 1.00 94.50 113 ILE A C 1
ATOM 889 O O . ILE A 1 113 ? 17.967 9.017 -17.566 1.00 94.50 113 ILE A O 1
ATOM 893 N N . LYS A 1 114 ? 17.251 10.751 -18.797 1.00 93.75 114 LYS A N 1
ATOM 894 C CA . LYS A 1 114 ? 17.312 11.726 -17.694 1.00 93.75 114 LYS A CA 1
ATOM 895 C C . LYS A 1 114 ? 16.444 11.273 -16.500 1.00 93.75 114 LYS A C 1
ATOM 897 O O . LYS A 1 114 ? 15.347 10.776 -16.760 1.00 93.75 114 LYS A O 1
ATOM 902 N N . PRO A 1 115 ? 16.871 11.510 -15.242 1.00 89.31 115 PRO A N 1
ATOM 903 C CA . PRO A 1 115 ? 16.172 11.039 -14.039 1.00 89.31 115 PRO A CA 1
ATOM 904 C C . PRO A 1 115 ? 14.664 11.330 -14.035 1.00 89.31 115 PRO A C 1
ATOM 906 O O . PRO A 1 115 ? 13.874 10.397 -13.966 1.00 89.31 115 PRO A O 1
ATOM 909 N N . ASP A 1 116 ? 14.258 12.576 -14.301 1.00 88.69 116 ASP A N 1
ATOM 910 C CA . ASP A 1 116 ? 12.837 12.971 -14.322 1.00 88.69 116 ASP A CA 1
ATOM 911 C C . ASP A 1 116 ? 11.986 12.171 -15.326 1.00 88.69 116 ASP A C 1
ATOM 913 O O . ASP A 1 116 ? 10.788 11.960 -15.139 1.00 88.69 116 ASP A O 1
ATOM 917 N N . LYS A 1 117 ? 12.591 11.745 -16.444 1.00 90.19 117 LYS A N 1
ATOM 918 C CA . LYS A 1 117 ? 11.912 10.936 -17.467 1.00 90.19 117 LYS A CA 1
ATOM 919 C C . LYS A 1 117 ? 11.921 9.453 -17.112 1.00 90.19 117 LYS A C 1
ATOM 921 O O . LYS A 1 117 ? 10.993 8.742 -17.498 1.00 90.19 117 LYS A O 1
ATOM 926 N N . MET A 1 118 ? 12.947 8.996 -16.398 1.00 93.00 118 MET A N 1
ATOM 927 C CA . MET A 1 118 ? 13.028 7.625 -15.909 1.00 93.00 118 MET A CA 1
ATOM 928 C C . MET A 1 118 ? 11.930 7.359 -14.877 1.00 93.00 118 MET A C 1
ATOM 930 O O . MET A 1 118 ? 11.192 6.390 -15.032 1.00 93.00 118 MET A O 1
ATOM 934 N N . ASP A 1 119 ? 11.747 8.259 -13.908 1.00 89.69 119 ASP A N 1
ATOM 935 C CA . ASP A 1 119 ? 10.717 8.120 -12.870 1.00 89.69 119 ASP A CA 1
ATOM 936 C C . ASP A 1 119 ? 9.311 8.027 -13.478 1.00 89.69 119 ASP A C 1
ATOM 938 O O . ASP A 1 119 ? 8.524 7.147 -13.124 1.00 89.69 119 ASP A O 1
ATOM 942 N N . LEU A 1 120 ? 9.024 8.872 -14.477 1.00 89.81 120 LEU A N 1
ATOM 943 C CA . LEU A 1 120 ? 7.764 8.822 -15.221 1.00 89.81 120 LEU A CA 1
ATOM 944 C C . LEU A 1 120 ? 7.573 7.486 -15.956 1.00 89.81 120 LEU A C 1
ATOM 946 O O . LEU A 1 120 ? 6.460 6.965 -16.002 1.00 89.81 120 LEU A O 1
ATOM 950 N N . THR A 1 121 ? 8.644 6.942 -16.539 1.00 90.69 121 THR A N 1
ATOM 951 C CA . THR A 1 121 ? 8.597 5.661 -17.260 1.00 90.69 121 THR A CA 1
ATOM 952 C C . THR A 1 121 ? 8.272 4.527 -16.294 1.00 90.69 121 THR A C 1
ATOM 954 O O . THR A 1 121 ? 7.335 3.775 -16.539 1.00 90.69 121 THR A O 1
ATOM 957 N N . ILE A 1 122 ? 8.973 4.457 -15.158 1.00 88.25 122 ILE A N 1
ATOM 958 C CA . ILE A 1 122 ? 8.738 3.442 -14.123 1.00 88.25 122 ILE A CA 1
ATOM 959 C C . ILE A 1 122 ? 7.301 3.528 -13.603 1.00 88.25 122 ILE A C 1
ATOM 961 O O . ILE A 1 122 ? 6.616 2.509 -13.551 1.00 88.25 122 ILE A O 1
ATOM 965 N N . GLN A 1 123 ? 6.816 4.733 -13.282 1.00 89.75 123 GLN A N 1
ATOM 966 C CA . GLN A 1 123 ? 5.445 4.922 -12.810 1.00 89.75 123 GLN A CA 1
ATOM 967 C C . GLN A 1 123 ? 4.421 4.386 -13.820 1.00 89.75 123 GLN A C 1
ATOM 969 O O . GLN A 1 123 ? 3.523 3.634 -13.450 1.00 89.75 123 GLN A O 1
ATOM 974 N N . LYS A 1 124 ? 4.548 4.752 -15.102 1.00 89.62 124 LYS A N 1
ATOM 975 C CA . LYS A 1 124 ? 3.569 4.351 -16.122 1.00 89.62 124 LYS A CA 1
ATOM 976 C C . LYS A 1 124 ? 3.634 2.871 -16.456 1.00 89.62 124 LYS A C 1
ATOM 978 O O . LYS A 1 124 ? 2.600 2.294 -16.748 1.00 89.62 124 LYS A O 1
ATOM 983 N N . CYS A 1 125 ? 4.801 2.248 -16.359 1.00 86.56 125 CYS A N 1
ATOM 984 C CA . CYS A 1 125 ? 4.929 0.812 -16.576 1.00 86.56 125 CYS A CA 1
ATOM 985 C C . CYS A 1 125 ? 4.304 -0.041 -15.465 1.00 86.56 125 CYS A C 1
ATOM 987 O O . CYS A 1 125 ? 4.001 -1.194 -15.724 1.00 86.56 125 CYS A O 1
ATOM 989 N N . VAL A 1 126 ? 4.115 0.500 -14.257 1.00 82.81 126 VAL A N 1
ATOM 990 C CA . VAL A 1 126 ? 3.402 -0.190 -13.164 1.00 82.81 126 VAL A CA 1
ATOM 991 C C . VAL A 1 126 ? 1.889 0.085 -13.207 1.00 82.81 126 VAL A C 1
ATOM 993 O O . VAL A 1 126 ? 1.106 -0.681 -12.657 1.00 82.81 126 VAL A O 1
ATOM 996 N N . GLU A 1 127 ? 1.462 1.183 -13.840 1.00 85.06 127 GLU A N 1
ATOM 997 C CA . GLU A 1 127 ? 0.046 1.569 -13.953 1.00 85.06 127 GLU A CA 1
ATOM 998 C C . GLU A 1 127 ? -0.678 0.994 -15.189 1.00 85.06 127 GLU A C 1
ATOM 1000 O O . GLU A 1 127 ? -1.910 0.944 -15.174 1.00 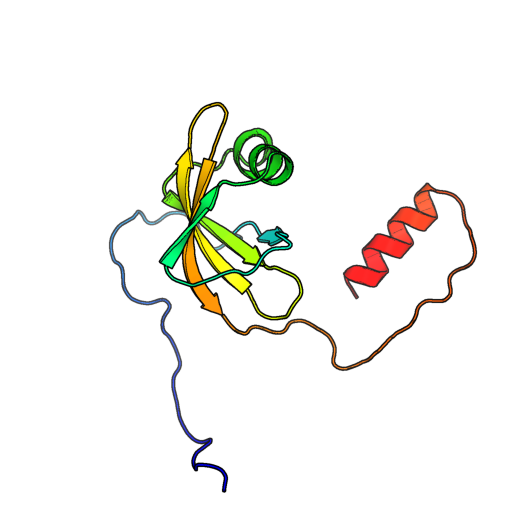85.06 127 GLU A O 1
ATOM 1005 N N . LEU A 1 128 ? 0.058 0.650 -16.256 1.00 74.12 128 LEU A N 1
ATOM 1006 C CA . LEU A 1 128 ? -0.458 0.165 -17.550 1.00 74.12 128 LEU A CA 1
ATOM 1007 C C . LEU A 1 128 ? -0.505 -1.362 -17.621 1.00 74.12 128 LEU A C 1
ATOM 1009 O O . LEU A 1 128 ? -1.502 -1.871 -18.182 1.00 74.12 128 LEU A O 1
#

Organism: NCBI:txid298394

pLDDT: mean 76.89, std 21.5, range [25.52, 94.5]

InterPro domains:
  IPR006700 Ribosomal RNA small subunit methyltransferase E [PTHR30027] (29-128)
  IPR006700 Ribosomal RNA small subunit methyltransferase E [TIGR00046] (32-128)
  IPR015947 PUA-like superfamily [SSF88697] (28-95)
  IPR029026 tRNA (guanine-N1-)-methyltransferase, N-terminal [G3DSA:3.40.1280.10] (27-128)
  IPR046887 Ribosomal RNA small subunit methyltransferase E, PUA-like domain [PF20260] (47-93)

Sequence (128 aa):
MLCKKVLNLHSNKYTDKSFMTCDNLTMRIPRFYLAQPLLVNQTLELPTELFRHAIQVLRMKAGDPLIIFNGEGGECLAELSDVSKRKASASILAFDPIERESSLHLTLVQSIIKPDKMDLTIQKCVEL

Radius of gyration: 18.89 Å; chains: 1; bounding box: 45×50×42 Å